Protein AF-A0AA97AWM5-F1 (afdb_monomer_lite)

pLDDT: mean 83.52, std 14.33, range [46.56, 96.12]

Radius of gyration: 16.7 Å; chains: 1; bounding box: 34×26×51 Å

Sequence (78 aa):
MQKILLAGYFRSKKVRLIVGWTGLSIAGIFFLWGILGFLSFIPSMLDVFGVLWMRIPAGITVFGLLMAAIGFWEFDED

Structure (mmCIF, N/CA/C/O backbone):
data_AF-A0AA97AWM5-F1
#
_entry.id   AF-A0AA97AWM5-F1
#
loop_
_atom_site.group_PDB
_atom_site.id
_atom_site.type_symbol
_atom_site.label_atom_id
_atom_site.label_alt_id
_atom_site.label_comp_id
_atom_site.label_asym_id
_atom_site.label_entity_id
_atom_site.label_seq_id
_atom_site.pdbx_PDB_ins_code
_atom_site.Cartn_x
_atom_site.Cartn_y
_atom_site.Cartn_z
_atom_site.occupancy
_atom_site.B_iso_or_equiv
_atom_site.auth_seq_id
_atom_site.auth_comp_id
_atom_site.auth_asym_id
_atom_site.auth_atom_id
_atom_site.pdbx_PDB_model_num
ATOM 1 N N . MET A 1 1 ? -3.863 12.818 27.859 1.00 51.34 1 MET A N 1
ATOM 2 C CA . MET A 1 1 ? -5.157 13.281 27.302 1.00 51.34 1 MET A CA 1
ATOM 3 C C . MET A 1 1 ? -5.371 12.885 25.838 1.00 51.34 1 MET A C 1
ATOM 5 O O . MET A 1 1 ? -6.353 12.214 25.565 1.00 51.34 1 MET A O 1
ATOM 9 N N . GLN A 1 2 ? -4.457 13.184 24.906 1.00 56.59 2 GLN A N 1
ATOM 10 C CA . GLN A 1 2 ? -4.642 12.924 23.460 1.00 56.59 2 GLN A CA 1
ATOM 11 C C . GLN A 1 2 ? -4.829 11.437 23.072 1.00 56.59 2 GLN A C 1
ATOM 13 O O . GLN A 1 2 ? -5.618 11.116 22.188 1.00 56.59 2 GLN A O 1
ATOM 18 N N . LYS A 1 3 ? -4.166 10.512 23.784 1.00 54.72 3 LYS A N 1
ATOM 19 C CA . LYS A 1 3 ? -4.273 9.058 23.545 1.00 54.72 3 LYS A CA 1
ATOM 20 C C . LYS A 1 3 ? -5.679 8.487 23.813 1.00 54.72 3 LYS A C 1
ATOM 22 O O . LYS A 1 3 ? -6.077 7.534 23.157 1.00 54.72 3 LYS A O 1
ATOM 27 N N . ILE A 1 4 ? -6.437 9.089 24.734 1.00 58.53 4 ILE A N 1
ATOM 28 C CA . ILE A 1 4 ? -7.779 8.622 25.129 1.00 58.53 4 ILE A CA 1
ATOM 29 C C . ILE A 1 4 ? -8.818 8.985 24.054 1.00 58.53 4 ILE A C 1
ATOM 31 O O . ILE A 1 4 ? -9.708 8.193 23.761 1.00 58.53 4 ILE A O 1
ATOM 35 N N . LEU A 1 5 ? -8.661 10.143 23.401 1.00 59.56 5 LEU A N 1
ATOM 36 C CA . LEU A 1 5 ? -9.528 10.563 22.294 1.00 59.56 5 LEU A CA 1
ATOM 37 C C . LEU A 1 5 ? -9.322 9.710 21.035 1.00 59.56 5 LEU A C 1
ATOM 39 O O . LEU A 1 5 ? -10.300 9.313 20.407 1.00 59.56 5 LEU A O 1
ATOM 43 N N . LEU A 1 6 ? -8.073 9.368 20.698 1.00 58.78 6 LEU A N 1
ATOM 44 C CA . LEU A 1 6 ? -7.765 8.456 19.586 1.00 58.78 6 LEU A CA 1
ATOM 45 C C . LEU A 1 6 ? -8.358 7.057 19.814 1.00 58.78 6 LEU A C 1
ATOM 47 O O . LEU A 1 6 ? -8.935 6.479 18.894 1.00 58.78 6 LEU A O 1
ATOM 51 N N . ALA A 1 7 ? -8.283 6.548 21.048 1.00 57.44 7 ALA A N 1
ATOM 52 C CA . ALA A 1 7 ? -8.881 5.268 21.424 1.00 57.44 7 ALA A CA 1
ATOM 53 C C . ALA A 1 7 ? -10.422 5.285 21.347 1.00 57.44 7 ALA A C 1
ATOM 55 O O . ALA A 1 7 ? -11.030 4.310 20.911 1.00 57.44 7 ALA A O 1
ATOM 56 N N . GLY A 1 8 ? -11.063 6.401 21.715 1.00 56.81 8 GLY A N 1
ATOM 57 C CA . GLY A 1 8 ? -12.512 6.583 21.568 1.00 56.81 8 GLY A CA 1
ATOM 58 C C . GLY A 1 8 ? -12.970 6.721 20.111 1.00 56.81 8 GLY A C 1
ATOM 59 O O . GLY A 1 8 ? -14.020 6.200 19.745 1.00 56.81 8 GLY A O 1
ATOM 60 N N . TYR A 1 9 ? -12.169 7.361 19.254 1.00 55.22 9 TYR A N 1
ATOM 61 C CA . TYR A 1 9 ? -12.482 7.549 17.832 1.00 55.22 9 TYR A CA 1
ATOM 62 C C . TYR A 1 9 ? -12.439 6.229 17.045 1.00 55.22 9 TYR A C 1
ATOM 64 O O . TYR A 1 9 ? -13.340 5.950 16.252 1.00 55.22 9 TYR A O 1
ATOM 72 N N . PHE A 1 10 ? -11.459 5.365 17.334 1.00 58.00 10 PHE A N 1
ATOM 73 C CA . PHE A 1 10 ? -11.375 4.013 16.763 1.00 58.00 10 PHE A CA 1
ATOM 74 C C . PHE A 1 10 ? -12.452 3.048 17.278 1.00 58.00 10 PHE A C 1
ATOM 76 O O . PHE A 1 10 ? -12.679 2.018 16.652 1.00 58.00 10 PHE A O 1
ATOM 83 N N . ARG A 1 11 ? -13.161 3.371 18.367 1.00 62.12 11 ARG A N 1
ATOM 84 C CA . ARG A 1 11 ? -14.305 2.573 18.845 1.00 62.12 11 ARG A CA 1
ATOM 85 C C . ARG A 1 11 ? -15.528 2.701 17.924 1.00 62.12 11 ARG A C 1
ATOM 87 O O . ARG A 1 11 ? -16.398 1.835 17.921 1.00 62.12 11 ARG A O 1
ATOM 94 N N . SER A 1 12 ? -15.613 3.765 17.122 1.00 68.00 12 SER A N 1
ATOM 95 C CA . SER A 1 12 ? -16.730 3.961 16.196 1.00 68.00 12 SER A CA 1
ATOM 96 C C . SER A 1 12 ? -16.629 3.005 15.006 1.00 68.00 12 S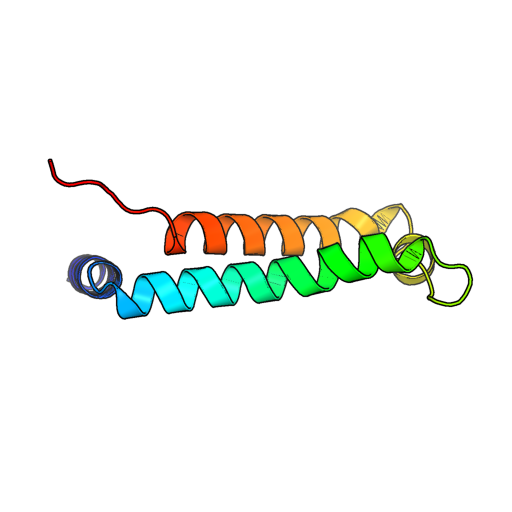ER A C 1
ATOM 98 O O . SER A 1 12 ? -15.694 3.096 14.206 1.00 68.00 12 SER A O 1
ATOM 100 N N . LYS A 1 13 ? -17.634 2.130 14.837 1.00 75.19 13 LYS A N 1
ATOM 101 C CA . LYS A 1 13 ? -17.722 1.187 13.703 1.00 75.19 13 LYS A CA 1
ATOM 102 C C . LYS A 1 13 ? -17.536 1.880 12.346 1.00 75.19 13 LYS A C 1
ATOM 104 O O . LYS A 1 13 ? -16.884 1.342 11.460 1.00 75.19 13 LYS A O 1
ATOM 109 N N . LYS A 1 14 ? -18.035 3.115 12.200 1.00 80.50 14 LYS A N 1
ATOM 110 C CA . LYS A 1 14 ? -17.897 3.902 10.961 1.00 80.50 14 LYS A CA 1
ATOM 111 C C . LYS A 1 14 ? -16.442 4.253 10.646 1.00 80.50 14 LYS A C 1
ATOM 113 O O . LYS A 1 14 ? -16.029 4.138 9.500 1.00 80.50 14 LYS A O 1
ATOM 118 N N . VAL A 1 15 ? -15.663 4.661 11.649 1.00 82.81 15 VAL A N 1
ATOM 119 C CA . VAL A 1 15 ? -14.251 5.039 11.468 1.00 82.81 15 VAL A CA 1
ATOM 120 C C . VAL A 1 15 ? -13.424 3.820 11.079 1.00 82.81 15 VAL A C 1
ATOM 122 O O . VAL A 1 15 ? -12.637 3.895 10.141 1.00 82.81 15 VAL A O 1
ATOM 125 N N . ARG A 1 16 ? -13.651 2.686 11.748 1.00 83.44 16 ARG A N 1
ATOM 126 C CA . ARG A 1 16 ? -12.993 1.408 11.439 1.00 83.44 16 ARG A CA 1
ATOM 127 C C . ARG A 1 16 ? -13.251 0.976 9.999 1.00 83.44 16 ARG A C 1
ATOM 129 O O . ARG A 1 16 ? -12.300 0.727 9.268 1.00 83.44 16 ARG A O 1
ATOM 136 N N . LEU A 1 17 ? -14.510 1.024 9.557 1.00 86.88 17 LEU A N 1
ATOM 137 C CA . LEU A 1 17 ? -14.871 0.731 8.169 1.00 86.88 17 LEU A CA 1
ATOM 138 C C . LEU A 1 17 ? -14.188 1.683 7.183 1.00 86.88 17 LEU A C 1
ATOM 140 O O . LEU A 1 17 ? -13.652 1.221 6.183 1.00 86.88 17 LEU A O 1
ATOM 144 N N . ILE A 1 18 ? -14.151 2.990 7.459 1.00 90.06 18 ILE A N 1
ATOM 145 C CA . ILE A 1 18 ? -13.466 3.958 6.585 1.00 90.06 18 ILE A CA 1
ATOM 146 C C . ILE A 1 18 ? -11.972 3.633 6.485 1.00 90.06 18 ILE A C 1
ATOM 148 O O . ILE A 1 18 ? -11.429 3.612 5.382 1.00 90.06 18 ILE A O 1
ATOM 152 N N . VAL A 1 19 ? -11.310 3.343 7.609 1.00 90.69 19 VAL A N 1
ATOM 153 C CA . VAL A 1 19 ? -9.893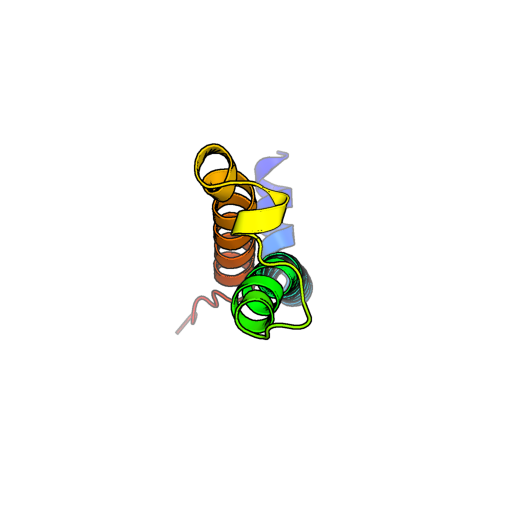 2.940 7.631 1.00 90.69 19 VAL A CA 1
ATOM 154 C C . VAL A 1 19 ? -9.690 1.637 6.853 1.00 90.69 19 VAL A C 1
ATOM 156 O O . VAL A 1 19 ? -8.778 1.558 6.030 1.00 90.69 19 VAL A O 1
ATOM 159 N N . GLY A 1 20 ? -10.587 0.667 7.045 1.00 91.75 20 GLY A N 1
ATOM 160 C CA . GLY A 1 20 ? -10.592 -0.628 6.370 1.00 91.75 20 GLY A CA 1
ATOM 161 C C . GLY A 1 20 ? -10.658 -0.491 4.849 1.00 91.75 20 GLY A C 1
ATOM 162 O O . GLY A 1 20 ? -9.778 -0.951 4.121 1.00 91.75 20 GLY A O 1
ATOM 163 N N . TRP A 1 21 ? -11.671 0.232 4.370 1.00 94.00 21 TRP A N 1
ATOM 164 C CA . TRP A 1 21 ? -11.891 0.508 2.950 1.00 94.00 21 TRP A CA 1
ATOM 165 C C . TRP A 1 21 ? -10.792 1.369 2.325 1.00 94.00 21 TRP A C 1
ATOM 167 O O . TRP A 1 21 ? -10.423 1.151 1.169 1.00 94.00 21 TRP A O 1
ATOM 177 N N . THR A 1 22 ? -10.233 2.319 3.077 1.00 94.25 22 THR A N 1
ATOM 178 C CA . THR A 1 22 ? -9.102 3.138 2.614 1.00 94.25 22 THR A CA 1
ATOM 179 C C . THR A 1 22 ? -7.863 2.272 2.413 1.00 94.25 22 THR A C 1
ATOM 181 O O . THR A 1 22 ? -7.254 2.314 1.345 1.00 94.25 22 THR A O 1
ATOM 184 N N . GLY A 1 23 ? -7.517 1.441 3.401 1.00 93.25 23 GLY A N 1
ATOM 185 C CA . GLY A 1 23 ? -6.401 0.501 3.297 1.00 93.25 23 GLY A CA 1
ATOM 186 C C . GLY A 1 23 ? -6.567 -0.468 2.128 1.00 93.25 23 GLY A C 1
ATOM 187 O O . GLY A 1 23 ? -5.644 -0.648 1.331 1.00 93.25 23 GLY A O 1
ATOM 188 N N . LEU A 1 24 ? -7.776 -1.011 1.965 1.00 95.12 24 LEU A N 1
ATOM 189 C CA . LEU A 1 24 ? -8.105 -1.922 0.872 1.00 95.12 24 LEU A CA 1
ATOM 190 C C . LEU A 1 24 ? -7.966 -1.247 -0.496 1.00 95.12 24 LEU A C 1
ATOM 192 O O . LEU A 1 24 ? -7.417 -1.847 -1.413 1.00 95.12 24 LEU A O 1
ATOM 196 N N . SER A 1 25 ? -8.409 0.004 -0.629 1.00 95.94 25 SER A N 1
ATOM 197 C CA . SER A 1 25 ? -8.289 0.762 -1.880 1.00 95.94 25 SER A CA 1
ATOM 198 C C . SER A 1 25 ? -6.825 1.013 -2.251 1.00 95.94 25 SER A C 1
ATOM 200 O O . SER A 1 25 ? -6.439 0.822 -3.402 1.00 95.94 25 SER A O 1
ATOM 202 N N . ILE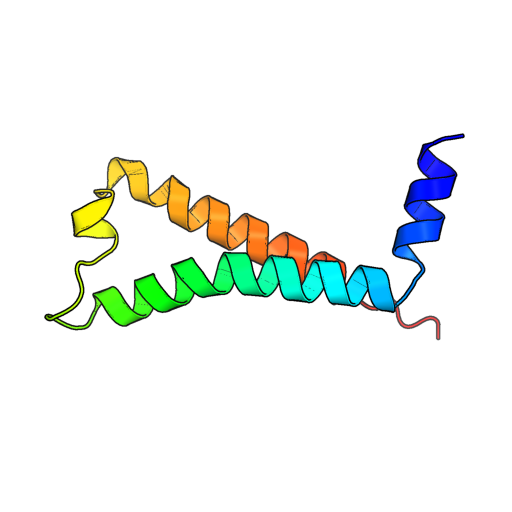 A 1 26 ? -5.990 1.379 -1.272 1.00 94.00 26 ILE A N 1
ATOM 203 C CA . ILE A 1 26 ? -4.547 1.598 -1.473 1.00 94.00 26 ILE A CA 1
ATOM 204 C C . ILE A 1 26 ? -3.860 0.303 -1.921 1.00 94.00 26 ILE A C 1
ATOM 206 O O . ILE A 1 26 ? -3.101 0.310 -2.891 1.00 94.00 26 ILE A O 1
ATOM 210 N N . ALA A 1 27 ? -4.143 -0.811 -1.242 1.00 94.81 27 ALA A N 1
ATOM 211 C CA . ALA A 1 27 ? -3.587 -2.112 -1.604 1.00 94.81 27 ALA A CA 1
ATOM 212 C C . ALA A 1 27 ? -4.092 -2.591 -2.972 1.00 94.81 27 ALA A C 1
ATOM 214 O O . ALA A 1 27 ? -3.318 -3.103 -3.780 1.00 94.81 27 ALA A O 1
ATOM 215 N N . GLY A 1 28 ? -5.381 -2.384 -3.246 1.00 94.44 28 GLY A N 1
ATOM 216 C CA . GLY A 1 28 ? -6.053 -2.841 -4.455 1.00 94.44 28 GLY A CA 1
ATOM 217 C C . GLY A 1 28 ? -5.446 -2.272 -5.730 1.00 94.44 28 GLY A C 1
ATOM 218 O O . GLY A 1 28 ? -5.282 -3.015 -6.690 1.00 94.44 28 GLY A O 1
ATOM 219 N N . ILE A 1 29 ? -5.040 -0.999 -5.742 1.00 93.94 29 ILE A N 1
ATOM 220 C CA . ILE A 1 29 ? -4.447 -0.363 -6.933 1.00 93.94 29 ILE A CA 1
ATOM 221 C C . ILE A 1 29 ? -3.195 -1.116 -7.395 1.00 93.94 29 ILE A C 1
ATOM 223 O O . ILE A 1 29 ? -3.095 -1.514 -8.556 1.00 93.94 29 ILE A O 1
ATOM 227 N N . PHE A 1 30 ? -2.248 -1.343 -6.485 1.00 91.81 30 PHE A N 1
ATOM 228 C CA . PHE A 1 30 ? -0.998 -2.019 -6.824 1.00 91.81 30 PHE A CA 1
ATOM 229 C C . PHE A 1 30 ? -1.198 -3.524 -7.015 1.00 91.81 30 PHE A C 1
ATOM 231 O O . PHE A 1 30 ? -0.617 -4.119 -7.919 1.00 91.81 30 PHE A O 1
ATOM 238 N N . PHE A 1 31 ? -2.071 -4.148 -6.233 1.00 91.94 31 PHE A N 1
ATOM 239 C CA . PHE A 1 31 ? -2.369 -5.564 -6.411 1.00 91.94 31 PHE A CA 1
ATOM 240 C C . PHE A 1 31 ? -2.990 -5.853 -7.788 1.00 91.94 31 PHE A C 1
ATOM 242 O O . PHE A 1 31 ? -2.532 -6.743 -8.506 1.00 91.94 31 PHE A O 1
ATOM 249 N N . LEU A 1 32 ? -3.980 -5.053 -8.200 1.00 93.88 32 LEU A N 1
ATOM 250 C CA . LEU A 1 32 ? -4.619 -5.172 -9.510 1.00 93.88 32 LEU A CA 1
ATOM 251 C C . LEU A 1 32 ? -3.645 -4.871 -10.641 1.00 93.88 32 LEU A C 1
ATOM 253 O O . LEU A 1 32 ? -3.619 -5.607 -11.621 1.00 93.88 32 LEU A O 1
ATOM 257 N N . TRP A 1 33 ? -2.813 -3.838 -10.511 1.00 92.56 33 TRP A N 1
ATOM 258 C CA . TRP A 1 33 ? -1.806 -3.553 -11.529 1.00 92.56 33 TRP A CA 1
ATOM 259 C C . TRP A 1 33 ? -0.766 -4.682 -11.635 1.00 92.56 33 TRP A C 1
ATOM 261 O O . TRP A 1 33 ? -0.358 -5.028 -12.739 1.00 92.56 33 TRP A O 1
ATOM 271 N N . GLY A 1 34 ? -0.412 -5.348 -10.532 1.00 88.94 34 GLY A N 1
ATOM 272 C CA . GLY A 1 34 ? 0.453 -6.530 -10.563 1.00 88.94 34 GLY A CA 1
ATOM 273 C C . GLY A 1 34 ? -0.142 -7.662 -11.405 1.00 88.94 34 GLY A C 1
ATOM 274 O O . GLY A 1 34 ? 0.553 -8.238 -12.236 1.00 88.94 34 GLY A O 1
ATOM 275 N N . ILE A 1 35 ? -1.444 -7.927 -11.251 1.00 89.88 35 ILE A N 1
ATOM 276 C CA . ILE A 1 35 ? -2.171 -8.920 -12.060 1.00 89.88 35 ILE A CA 1
ATOM 277 C C . ILE A 1 35 ? -2.290 -8.461 -13.521 1.00 89.88 35 ILE A C 1
ATOM 279 O O . ILE A 1 35 ? -2.071 -9.236 -14.450 1.00 89.88 35 ILE A O 1
ATOM 283 N N . LEU A 1 36 ? -2.622 -7.192 -13.742 1.00 91.62 36 LEU A N 1
ATOM 284 C CA . LEU A 1 36 ? -2.775 -6.629 -15.080 1.00 91.62 36 LEU A CA 1
ATOM 285 C C . LEU A 1 36 ? -1.456 -6.592 -15.860 1.00 91.62 36 LEU A C 1
ATOM 287 O O . LEU A 1 36 ? -1.473 -6.723 -17.077 1.00 91.62 36 LEU A O 1
ATOM 291 N N . GLY A 1 37 ? -0.320 -6.473 -15.173 1.00 86.88 37 GLY A N 1
ATOM 292 C CA . GLY A 1 37 ? 1.014 -6.499 -15.774 1.00 86.88 37 GLY A CA 1
ATOM 293 C C . GLY A 1 37 ? 1.400 -7.839 -16.409 1.00 86.88 37 GLY A C 1
ATOM 294 O O . GLY A 1 37 ? 2.411 -7.897 -17.100 1.00 86.88 37 GLY A O 1
ATOM 295 N N . PHE A 1 38 ? 0.617 -8.906 -16.209 1.00 85.31 38 PHE A N 1
ATOM 296 C CA . PHE A 1 38 ? 0.769 -10.151 -16.971 1.00 85.31 38 PHE A CA 1
ATOM 297 C C . PHE A 1 38 ? 0.152 -10.070 -18.374 1.00 85.31 38 PHE A C 1
ATOM 299 O O . PHE A 1 38 ? 0.480 -10.890 -19.233 1.00 85.31 38 PHE A O 1
ATOM 306 N N . LEU A 1 39 ? -0.737 -9.105 -18.631 1.00 90.12 39 LEU A N 1
ATOM 307 C CA . LEU A 1 39 ? -1.250 -8.862 -19.974 1.00 90.12 39 LEU A CA 1
ATOM 308 C C . LEU A 1 39 ? -0.211 -8.094 -20.788 1.00 90.12 39 LEU A C 1
ATOM 310 O O . LEU A 1 39 ? 0.251 -7.035 -20.380 1.00 90.12 39 LEU A O 1
ATOM 314 N N . SER A 1 40 ? 0.072 -8.565 -22.003 1.00 81.12 40 SER A N 1
ATOM 315 C CA . SER A 1 40 ? 1.076 -7.974 -22.904 1.00 81.12 40 SER A CA 1
ATOM 316 C C . SER A 1 40 ? 0.795 -6.521 -23.318 1.00 81.12 40 SER A C 1
ATOM 318 O O . SER A 1 40 ? 1.648 -5.885 -23.926 1.00 81.12 40 SER A O 1
ATOM 320 N N . PHE A 1 41 ? -0.403 -6.002 -23.030 1.00 87.50 41 PHE A N 1
ATOM 321 C CA . PHE A 1 41 ? -0.817 -4.639 -23.364 1.00 87.50 41 PHE A CA 1
ATOM 322 C C . PHE A 1 41 ? -0.523 -3.617 -22.254 1.00 87.50 41 PHE A C 1
ATOM 324 O O . PHE A 1 41 ? -0.478 -2.420 -22.525 1.00 87.50 41 PHE A O 1
ATOM 331 N N . ILE A 1 42 ? -0.346 -4.060 -21.005 1.00 87.44 42 ILE A N 1
ATOM 332 C CA . ILE A 1 42 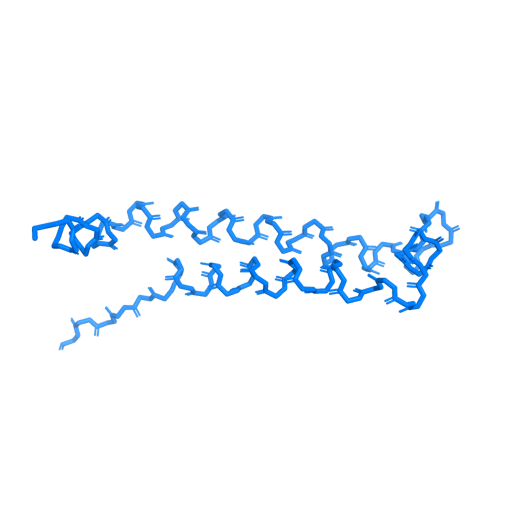? -0.185 -3.168 -19.852 1.00 87.44 42 ILE A CA 1
ATOM 333 C C . ILE A 1 42 ? 1.267 -3.259 -19.379 1.00 87.44 42 ILE A C 1
ATOM 335 O O . ILE A 1 42 ? 1.733 -4.364 -19.106 1.00 87.44 42 ILE A O 1
ATOM 339 N N . PRO A 1 43 ? 1.992 -2.131 -19.254 1.00 87.06 43 PRO A N 1
ATOM 340 C CA . PRO A 1 43 ? 3.362 -2.158 -18.764 1.00 87.06 43 PRO A CA 1
ATOM 341 C C . PRO A 1 43 ? 3.390 -2.748 -17.356 1.00 87.06 43 PRO A C 1
ATOM 343 O O . PRO A 1 43 ? 2.636 -2.324 -16.466 1.00 87.06 43 PRO A O 1
ATOM 346 N N . SER A 1 44 ? 4.252 -3.742 -17.158 1.00 89.75 44 SER A N 1
ATOM 347 C CA . SER A 1 44 ? 4.359 -4.406 -15.869 1.00 89.75 44 SER A CA 1
ATOM 348 C C . SER A 1 44 ? 5.019 -3.477 -14.849 1.00 89.75 44 SER A C 1
ATOM 350 O O . SER A 1 44 ? 5.775 -2.563 -15.186 1.00 89.75 44 SER A O 1
ATOM 352 N N . MET A 1 45 ? 4.784 -3.722 -13.560 1.00 89.38 45 MET A N 1
ATOM 353 C CA . MET A 1 45 ? 5.501 -2.987 -12.511 1.00 89.38 45 MET A CA 1
ATOM 354 C C . MET A 1 45 ? 7.014 -3.199 -12.572 1.00 89.38 45 MET A C 1
ATOM 356 O O . MET A 1 45 ? 7.767 -2.331 -12.136 1.00 89.38 45 MET A O 1
ATOM 360 N N . LEU A 1 46 ? 7.453 -4.340 -13.109 1.00 89.88 46 LEU A N 1
ATOM 361 C CA . LEU A 1 46 ? 8.859 -4.604 -13.382 1.00 89.88 46 LEU A CA 1
ATOM 362 C C . LEU A 1 46 ? 9.410 -3.637 -14.423 1.00 89.88 46 LEU A C 1
ATOM 364 O O . LEU A 1 46 ? 10.504 -3.120 -14.228 1.00 89.88 46 LEU A O 1
ATOM 368 N N . ASP A 1 47 ? 8.647 -3.351 -15.471 1.00 89.56 47 ASP A N 1
ATOM 369 C CA . ASP A 1 47 ? 9.074 -2.435 -16.530 1.00 89.56 47 ASP A CA 1
ATOM 370 C C . ASP A 1 47 ? 9.102 -0.980 -16.045 1.00 89.56 47 ASP A C 1
ATOM 372 O O . ASP A 1 47 ? 9.965 -0.207 -16.453 1.00 89.56 47 ASP A O 1
ATOM 376 N N . VAL A 1 48 ? 8.186 -0.601 -15.145 1.00 91.00 48 VAL A N 1
ATOM 377 C CA . VAL A 1 48 ? 8.079 0.779 -14.636 1.00 91.00 48 VAL A CA 1
ATOM 378 C C . VAL A 1 48 ? 9.047 1.069 -13.490 1.00 91.00 48 VAL A C 1
ATOM 380 O O . VAL A 1 48 ? 9.704 2.107 -13.482 1.00 91.00 48 VAL A O 1
ATOM 383 N N . PHE A 1 49 ? 9.126 0.180 -12.500 1.00 89.1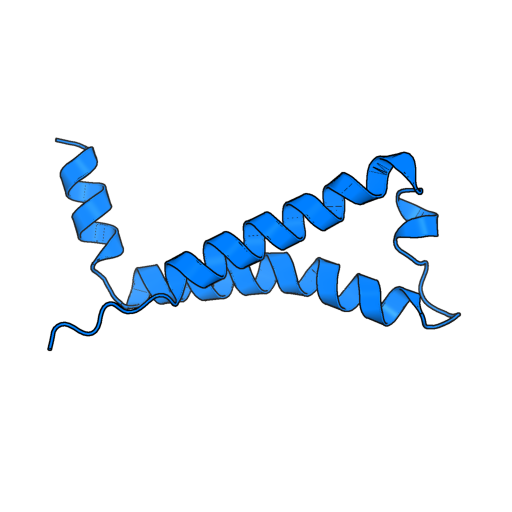9 49 PHE A N 1
ATOM 384 C CA . PHE A 1 49 ? 9.945 0.394 -11.303 1.00 89.19 49 PHE A CA 1
ATOM 385 C C . PHE A 1 49 ? 11.304 -0.312 -11.388 1.00 89.19 49 PHE A C 1
ATOM 387 O O . PHE A 1 49 ? 12.251 0.079 -10.706 1.00 89.19 49 PHE A O 1
ATOM 394 N N . GLY A 1 50 ? 11.438 -1.350 -12.211 1.00 90.50 50 GLY A N 1
ATOM 395 C CA . GLY A 1 50 ? 12.609 -2.220 -12.201 1.00 90.50 50 GLY A CA 1
ATOM 396 C C . GLY A 1 50 ? 12.650 -3.141 -10.979 1.00 90.50 50 GLY A C 1
ATOM 397 O O . GLY A 1 50 ? 11.969 -2.943 -9.968 1.00 90.50 50 GLY A O 1
ATOM 398 N N . VAL A 1 51 ? 13.516 -4.155 -11.046 1.00 89.44 51 VAL A N 1
ATOM 399 C CA . VAL A 1 51 ? 13.691 -5.145 -9.967 1.00 89.44 51 VAL A CA 1
ATOM 400 C C . VAL A 1 51 ? 14.099 -4.476 -8.646 1.00 89.44 51 VAL A C 1
ATOM 402 O O . VAL A 1 51 ? 13.595 -4.835 -7.585 1.00 89.44 51 VAL A O 1
ATOM 405 N N . LEU A 1 52 ? 14.970 -3.460 -8.704 1.00 91.62 52 LEU A N 1
ATOM 406 C CA . LEU A 1 52 ? 15.520 -2.795 -7.517 1.00 91.62 52 LEU A CA 1
ATOM 407 C C . LEU A 1 52 ? 14.459 -2.022 -6.711 1.00 91.62 52 LEU A C 1
ATOM 409 O O . LEU A 1 52 ? 14.528 -1.972 -5.479 1.00 91.62 52 LEU A O 1
ATOM 413 N N . TRP A 1 53 ? 13.478 -1.414 -7.385 1.00 91.94 53 TRP A N 1
ATOM 414 C CA . TRP A 1 53 ? 12.497 -0.531 -6.744 1.00 91.94 53 TRP A CA 1
ATOM 415 C C . TRP A 1 53 ? 11.127 -1.167 -6.532 1.00 91.94 53 TRP A C 1
ATOM 417 O O . TRP A 1 53 ? 10.273 -0.543 -5.906 1.00 91.94 53 TRP A O 1
ATOM 427 N N . MET A 1 54 ? 10.932 -2.428 -6.928 1.00 92.00 54 MET A N 1
ATOM 428 C CA . MET A 1 54 ? 9.684 -3.175 -6.713 1.00 92.00 54 MET A CA 1
ATOM 429 C C . MET A 1 54 ? 9.256 -3.256 -5.237 1.00 92.00 54 MET A C 1
ATOM 431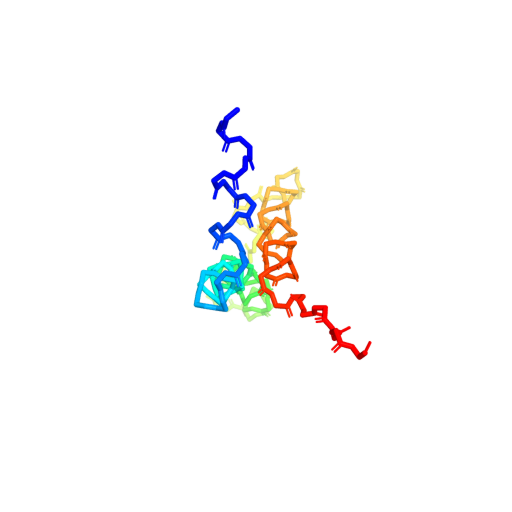 O O . MET A 1 54 ? 8.071 -3.348 -4.916 1.00 92.00 54 MET A O 1
ATOM 435 N N . ARG A 1 55 ? 10.207 -3.143 -4.308 1.00 92.19 55 ARG A N 1
ATOM 436 C CA . ARG A 1 55 ? 9.924 -3.048 -2.870 1.00 92.19 55 ARG A CA 1
ATOM 437 C C . ARG A 1 55 ? 9.013 -1.874 -2.491 1.00 92.19 55 ARG A C 1
ATOM 439 O O . ARG A 1 55 ? 8.347 -1.956 -1.467 1.00 92.19 55 ARG A O 1
ATOM 446 N N . ILE A 1 56 ? 8.971 -0.799 -3.283 1.00 93.12 56 ILE A N 1
ATOM 447 C CA . ILE A 1 56 ? 8.116 0.366 -3.014 1.00 93.12 56 ILE A CA 1
ATOM 448 C C . ILE A 1 56 ? 6.633 0.020 -3.219 1.00 93.12 56 ILE A C 1
ATOM 450 O O . ILE A 1 56 ? 5.893 0.091 -2.238 1.00 93.12 56 ILE A O 1
ATOM 454 N N . PRO A 1 57 ? 6.172 -0.393 -4.420 1.00 92.56 57 PRO A N 1
ATOM 455 C CA . PRO A 1 57 ? 4.774 -0.779 -4.610 1.00 92.56 57 PRO A CA 1
ATOM 456 C C . PRO A 1 57 ? 4.378 -1.964 -3.720 1.00 92.56 57 PRO A C 1
ATOM 458 O O . PRO A 1 57 ? 3.276 -1.973 -3.170 1.00 92.56 57 PRO A O 1
ATOM 461 N N . ALA A 1 58 ? 5.290 -2.914 -3.479 1.00 92.12 58 ALA A N 1
ATOM 462 C CA . ALA A 1 58 ? 5.057 -3.997 -2.524 1.00 92.12 58 ALA A CA 1
ATOM 463 C C . ALA A 1 58 ? 4.844 -3.469 -1.092 1.00 92.12 58 ALA A C 1
ATOM 465 O O . ALA A 1 58 ? 3.878 -3.845 -0.433 1.00 92.12 58 ALA A O 1
ATOM 466 N N . GLY A 1 59 ? 5.693 -2.548 -0.626 1.00 95.06 59 GLY A N 1
ATOM 467 C CA . GLY A 1 59 ? 5.573 -1.928 0.693 1.00 95.06 59 GLY A CA 1
ATOM 468 C C . GLY A 1 59 ? 4.282 -1.127 0.861 1.00 95.06 59 GLY A C 1
ATOM 469 O O . GLY A 1 59 ? 3.621 -1.249 1.890 1.00 95.06 59 GLY A O 1
ATOM 470 N N . ILE A 1 60 ? 3.875 -0.368 -0.163 1.00 95.12 60 ILE A N 1
ATOM 471 C CA . ILE A 1 60 ? 2.596 0.365 -0.164 1.00 95.12 60 ILE A CA 1
ATOM 472 C C . ILE A 1 60 ? 1.418 -0.612 -0.091 1.00 95.12 60 ILE A C 1
ATOM 474 O O . ILE A 1 60 ? 0.481 -0.388 0.674 1.00 95.12 60 ILE A O 1
ATOM 478 N N . THR A 1 61 ? 1.487 -1.718 -0.836 1.00 95.44 61 THR A N 1
ATOM 479 C CA . THR A 1 61 ? 0.455 -2.762 -0.809 1.00 95.44 61 THR A CA 1
ATOM 480 C C . THR A 1 61 ? 0.330 -3.368 0.585 1.00 95.44 61 THR A C 1
ATOM 482 O O . THR A 1 61 ? -0.767 -3.420 1.134 1.00 95.44 61 THR A O 1
ATOM 485 N N . VAL A 1 62 ? 1.451 -3.762 1.197 1.00 95.56 62 VAL A N 1
ATOM 486 C CA . VAL A 1 62 ? 1.475 -4.317 2.560 1.00 95.56 62 VAL A CA 1
ATOM 487 C C . VAL A 1 62 ? 0.933 -3.310 3.571 1.00 95.56 62 VAL A C 1
ATOM 489 O O . VAL A 1 62 ? 0.109 -3.670 4.406 1.00 95.56 62 VAL A O 1
ATOM 492 N N . PHE A 1 63 ? 1.331 -2.041 3.478 1.00 96.12 63 PHE A N 1
ATOM 493 C CA . PHE A 1 63 ? 0.807 -0.987 4.345 1.00 96.12 63 PHE A CA 1
ATOM 494 C C . PHE A 1 63 ? -0.715 -0.826 4.207 1.00 96.12 63 PHE A C 1
ATOM 496 O O . PHE A 1 63 ? -1.422 -0.755 5.214 1.00 96.12 63 PHE A O 1
ATOM 503 N N . GLY A 1 64 ? -1.234 -0.832 2.976 1.00 95.19 64 GLY A N 1
ATOM 504 C CA . GLY A 1 64 ? -2.671 -0.801 2.707 1.00 95.19 64 GLY A CA 1
ATOM 505 C C . GLY A 1 64 ? -3.402 -2.012 3.292 1.00 95.19 64 GLY A C 1
ATOM 506 O O . GLY A 1 64 ? -4.426 -1.850 3.951 1.00 95.19 64 GLY A O 1
ATOM 507 N N . LEU A 1 65 ? -2.844 -3.216 3.141 1.00 95.56 65 LEU A N 1
ATOM 508 C CA . LEU A 1 65 ? -3.411 -4.441 3.714 1.00 95.56 65 LEU A CA 1
ATOM 509 C C . LEU A 1 65 ? -3.407 -4.423 5.244 1.00 95.56 65 LEU A C 1
ATOM 511 O O . LEU A 1 65 ? -4.383 -4.847 5.851 1.00 95.56 65 LEU A O 1
ATOM 515 N N . LEU A 1 66 ? -2.356 -3.898 5.877 1.00 95.44 66 LEU A N 1
ATOM 516 C CA . LEU A 1 66 ? -2.305 -3.744 7.333 1.00 95.44 66 LEU A CA 1
ATOM 517 C C . LEU A 1 66 ? -3.356 -2.745 7.827 1.00 95.44 66 LEU A C 1
ATOM 519 O O . LEU A 1 66 ? -4.059 -3.024 8.793 1.00 95.44 66 LEU A O 1
ATOM 523 N N . MET A 1 67 ? -3.514 -1.611 7.142 1.00 92.94 67 MET A N 1
ATOM 524 C CA . MET A 1 67 ? -4.595 -0.656 7.417 1.00 92.94 67 MET A CA 1
ATOM 525 C C . MET A 1 67 ? -5.975 -1.303 7.254 1.00 92.94 67 MET A C 1
ATOM 527 O O . MET A 1 67 ? -6.843 -1.116 8.106 1.00 92.94 67 MET A O 1
ATOM 531 N N . ALA A 1 68 ? -6.163 -2.097 6.196 1.00 93.19 68 ALA A N 1
ATOM 532 C CA . ALA A 1 68 ? -7.397 -2.833 5.952 1.00 93.19 68 ALA A CA 1
ATOM 533 C C . ALA A 1 68 ? -7.682 -3.830 7.080 1.00 93.19 68 ALA A C 1
ATOM 535 O O . ALA A 1 68 ? -8.777 -3.839 7.636 1.00 93.19 68 ALA A O 1
ATOM 536 N N . ALA A 1 69 ? -6.671 -4.613 7.460 1.00 92.12 69 ALA A N 1
ATOM 537 C CA . ALA A 1 69 ? -6.749 -5.581 8.542 1.00 92.12 69 ALA A CA 1
ATOM 538 C C . ALA A 1 69 ? -7.119 -4.902 9.861 1.00 92.12 69 ALA A C 1
ATOM 540 O O . ALA A 1 69 ? -8.044 -5.353 10.516 1.00 92.12 69 ALA A O 1
ATOM 541 N N . ILE A 1 70 ? -6.485 -3.781 10.219 1.00 89.56 70 ILE A N 1
ATOM 542 C CA . ILE A 1 70 ? -6.817 -3.022 11.437 1.00 89.56 70 ILE A CA 1
ATOM 543 C C . ILE A 1 70 ? -8.248 -2.463 11.379 1.00 89.56 70 ILE A C 1
ATOM 545 O O . ILE A 1 70 ? -8.956 -2.466 12.385 1.00 89.56 70 ILE A O 1
ATOM 549 N N . GLY A 1 71 ? -8.676 -1.966 10.217 1.00 87.38 71 GLY A N 1
ATOM 550 C CA . GLY A 1 71 ? -10.006 -1.385 10.035 1.00 87.38 71 GLY A CA 1
ATOM 551 C C . GLY A 1 71 ? -11.142 -2.410 10.036 1.00 87.38 71 GLY A C 1
ATOM 552 O O . GLY A 1 71 ? -12.228 -2.106 10.519 1.00 87.38 71 GLY A O 1
ATOM 553 N N . PHE A 1 72 ? -10.903 -3.621 9.534 1.00 87.25 72 PHE A N 1
ATOM 554 C CA . PHE A 1 72 ? -11.893 -4.703 9.505 1.00 87.25 72 PHE A CA 1
ATOM 555 C C . PHE A 1 72 ? -11.758 -5.707 10.644 1.00 87.25 72 PHE A C 1
ATOM 557 O O . PHE A 1 72 ? -12.642 -6.539 10.812 1.00 87.25 72 PHE A O 1
ATOM 564 N N . TRP A 1 73 ? -10.687 -5.636 11.434 1.00 84.88 73 TRP A N 1
ATOM 565 C CA . TRP A 1 73 ? -10.592 -6.381 12.680 1.00 84.88 73 TRP A CA 1
ATOM 566 C C . TRP A 1 73 ? -11.798 -5.999 13.527 1.00 84.88 73 TRP A C 1
ATOM 568 O O . TRP A 1 73 ? -11.927 -4.821 13.839 1.00 84.88 73 TRP A O 1
ATOM 578 N N . GLU A 1 74 ? -12.678 -6.933 13.879 1.00 72.19 74 GLU A N 1
ATOM 579 C CA . GLU A 1 74 ? -13.739 -6.756 14.872 1.00 72.19 74 GLU A CA 1
ATOM 580 C C . GLU A 1 74 ? -13.342 -7.606 16.087 1.00 72.19 74 GLU A C 1
ATOM 582 O O . GLU A 1 74 ? -12.879 -8.732 15.935 1.00 72.19 74 GLU A O 1
ATOM 587 N N . PHE A 1 75 ? -13.399 -7.026 17.286 1.00 58.84 75 PHE A N 1
ATOM 588 C CA . PHE A 1 75 ? -13.287 -7.825 18.501 1.00 58.84 75 PHE A CA 1
ATOM 589 C C . PHE A 1 75 ? -14.720 -8.249 18.792 1.00 58.84 75 PHE A C 1
ATOM 591 O O . PHE A 1 75 ? -15.532 -7.370 19.088 1.00 58.84 75 PHE A O 1
ATOM 598 N N . ASP A 1 76 ? -15.034 -9.531 18.627 1.00 53.91 76 ASP A N 1
ATOM 599 C CA . ASP A 1 76 ? -16.238 -10.098 19.227 1.00 53.91 76 ASP A CA 1
ATOM 600 C C . ASP A 1 76 ? -16.087 -9.914 20.747 1.00 53.91 76 ASP A C 1
ATOM 602 O O . ASP A 1 76 ? -15.217 -10.509 21.384 1.00 53.91 76 ASP A O 1
ATOM 606 N N . GLU A 1 77 ? -16.837 -8.962 21.306 1.00 53.66 77 GLU A N 1
ATOM 607 C CA . GLU A 1 77 ? -17.122 -8.917 22.740 1.00 53.66 77 GLU A CA 1
ATOM 608 C C . GLU A 1 77 ? -18.256 -9.926 22.973 1.00 53.66 77 GLU A C 1
ATOM 610 O O . GLU A 1 77 ? -19.427 -9.544 22.974 1.00 53.66 77 GLU A O 1
ATOM 615 N N . ASP A 1 78 ? -17.890 -11.208 23.083 1.00 46.56 78 ASP A N 1
ATOM 616 C CA . ASP A 1 78 ? -18.740 -12.257 23.665 1.00 46.56 78 ASP A CA 1
ATOM 617 C C . ASP A 1 78 ? -18.761 -12.146 25.201 1.00 46.56 78 ASP A C 1
ATOM 619 O O . ASP A 1 78 ? -17.669 -11.993 25.808 1.00 46.56 78 ASP A O 1
#

Secondary structure (DSSP, 8-state):
-HHHHHHHHHTSHHHHHHHHHHHHHHHHHHHHHHHHTTSTTS--HHHHHHHHHTHHHHHHHHHHHHHHHHHH------

Foldseek 3Di:
DVVVVVVVQLVDLVSLQVLLVQLCVQLVVLVVLCVVCVDPVRPHPCNVQNPVRPVPSVVSNVSSVVSNCRSPDDPPPD